Protein AF-A0A920RRN3-F1 (afdb_monomer)

Mean predicted aligned error: 6.62 Å

Foldseek 3Di:
DDDDDDVQRDPVQWDDDDDPDPDDQIAGNVGSHCPVCPPHDDDDDDDDDPDDDDDDDDDDPDPDPPPPDD

Structure (mmCIF, N/CA/C/O backbone):
data_AF-A0A920RRN3-F1
#
_entry.id   AF-A0A920RRN3-F1
#
loop_
_atom_site.group_PDB
_atom_site.id
_atom_site.type_symbol
_atom_site.label_atom_id
_atom_site.label_alt_id
_atom_site.label_comp_id
_atom_site.label_asym_id
_atom_site.label_entity_id
_atom_site.label_seq_id
_atom_site.pdbx_PDB_ins_code
_atom_site.Cartn_x
_atom_site.Cartn_y
_atom_site.Cartn_z
_atom_site.occupancy
_atom_site.B_iso_or_equiv
_atom_site.auth_seq_id
_atom_site.auth_comp_id
_atom_site.auth_asym_id
_atom_site.auth_atom_id
_atom_site.pdbx_PDB_model_num
ATOM 1 N N . MET A 1 1 ? 6.353 -21.80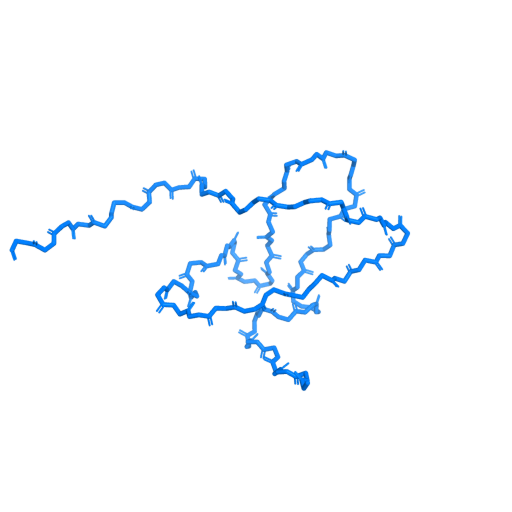7 1.839 1.00 46.97 1 MET A N 1
ATOM 2 C CA . MET A 1 1 ? 7.633 -21.057 1.846 1.00 46.97 1 MET A CA 1
ATOM 3 C C . MET A 1 1 ? 7.386 -19.566 1.611 1.00 46.97 1 MET A C 1
ATOM 5 O O . MET A 1 1 ? 6.798 -19.188 0.598 1.00 46.97 1 MET A O 1
ATOM 9 N N . ALA A 1 2 ? 7.801 -18.705 2.542 1.00 72.06 2 ALA A N 1
ATOM 10 C CA . ALA A 1 2 ? 7.641 -17.257 2.410 1.00 72.06 2 ALA A CA 1
ATOM 11 C C . ALA A 1 2 ? 8.773 -16.661 1.551 1.00 72.06 2 ALA A C 1
ATOM 13 O O . ALA A 1 2 ? 9.885 -16.456 2.015 1.00 72.06 2 ALA A O 1
ATOM 14 N N . GLY A 1 3 ? 8.495 -16.416 0.271 1.00 82.25 3 GLY A N 1
ATOM 15 C CA . GLY A 1 3 ? 9.346 -15.583 -0.600 1.00 82.25 3 GLY A CA 1
ATOM 16 C C . GLY A 1 3 ? 9.657 -14.187 -0.023 1.00 82.25 3 GLY A C 1
ATOM 17 O O . GLY A 1 3 ? 8.880 -13.649 0.770 1.00 82.25 3 GLY A O 1
ATOM 18 N N . LYS A 1 4 ? 10.800 -13.621 -0.428 1.00 91.00 4 LYS A N 1
ATOM 19 C CA . LYS A 1 4 ? 11.319 -12.329 0.050 1.00 91.00 4 LYS A CA 1
ATOM 20 C C . LYS A 1 4 ? 10.579 -11.151 -0.613 1.00 91.00 4 LYS A C 1
ATOM 22 O O . LYS A 1 4 ? 10.265 -11.251 -1.799 1.00 91.00 4 LYS A O 1
ATOM 27 N N . PRO A 1 5 ? 10.302 -10.047 0.110 1.00 92.88 5 PRO A N 1
ATOM 28 C CA . PRO A 1 5 ? 9.749 -8.838 -0.497 1.00 92.88 5 PRO A CA 1
ATOM 29 C C . PRO A 1 5 ? 10.670 -8.280 -1.586 1.00 92.88 5 PRO A C 1
ATOM 31 O O . PRO A 1 5 ? 11.893 -8.313 -1.446 1.00 92.88 5 PRO A O 1
ATOM 34 N N . ILE A 1 6 ? 10.079 -7.731 -2.646 1.00 92.06 6 ILE A N 1
ATOM 35 C CA . ILE A 1 6 ? 10.821 -6.981 -3.662 1.00 92.06 6 ILE A CA 1
ATOM 36 C C . ILE A 1 6 ? 11.244 -5.644 -3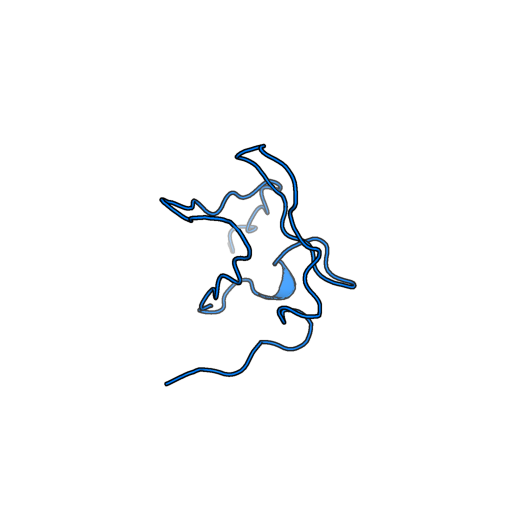.036 1.00 92.06 6 ILE A C 1
ATOM 38 O O . ILE A 1 6 ? 10.441 -4.996 -2.360 1.00 92.06 6 ILE A O 1
ATOM 42 N N . LYS A 1 7 ? 12.507 -5.242 -3.224 1.00 91.25 7 LYS A N 1
ATOM 43 C CA . LYS A 1 7 ? 13.053 -3.982 -2.688 1.00 91.25 7 LYS A CA 1
ATOM 44 C C . LYS A 1 7 ? 12.170 -2.800 -3.118 1.00 91.25 7 LYS A C 1
ATOM 46 O O . LYS A 1 7 ? 11.873 -2.681 -4.301 1.00 91.25 7 LYS A O 1
ATOM 51 N N . GLY A 1 8 ? 11.754 -1.959 -2.168 1.00 91.81 8 GLY A N 1
ATOM 52 C CA . GLY A 1 8 ? 10.857 -0.817 -2.413 1.00 91.81 8 GLY A CA 1
ATOM 53 C C . GLY A 1 8 ? 9.361 -1.159 -2.456 1.00 91.81 8 GLY A C 1
ATOM 54 O O . GLY A 1 8 ? 8.534 -0.257 -2.427 1.00 91.81 8 GLY A O 1
ATOM 55 N N . PHE A 1 9 ? 8.998 -2.446 -2.458 1.00 93.00 9 PHE A N 1
ATOM 56 C CA . PHE A 1 9 ? 7.610 -2.931 -2.464 1.00 93.00 9 PHE A CA 1
ATOM 57 C C . PHE A 1 9 ? 7.278 -3.738 -1.200 1.00 93.00 9 PHE A C 1
ATOM 59 O O . PHE A 1 9 ? 6.436 -4.641 -1.206 1.00 93.00 9 PHE A O 1
ATOM 66 N N . SER A 1 10 ? 7.974 -3.455 -0.096 1.00 93.62 10 SER A N 1
ATOM 67 C CA . SER A 1 10 ? 7.723 -4.106 1.188 1.00 93.62 10 SER A CA 1
ATOM 68 C C . SER A 1 10 ? 6.523 -3.487 1.917 1.00 93.62 10 SER A C 1
ATOM 70 O O . SER A 1 10 ? 6.057 -2.400 1.582 1.00 93.62 10 SER A O 1
ATOM 72 N N . ALA A 1 11 ? 6.032 -4.158 2.963 1.00 94.12 11 ALA A N 1
ATOM 73 C CA . ALA A 1 11 ? 4.951 -3.623 3.794 1.00 94.12 11 ALA A CA 1
ATOM 74 C C . ALA A 1 11 ? 5.344 -2.321 4.521 1.00 94.12 11 ALA A C 1
ATOM 76 O O . ALA A 1 11 ? 4.496 -1.458 4.703 1.00 94.12 11 ALA A O 1
ATOM 77 N N . SER A 1 12 ? 6.617 -2.156 4.903 1.00 94.50 12 SER A N 1
ATOM 78 C CA . SER A 1 12 ? 7.132 -0.924 5.529 1.00 94.50 12 SER A CA 1
ATOM 79 C C . SER A 1 12 ? 7.330 0.231 4.545 1.00 94.50 12 SER A C 1
ATOM 81 O O . SER A 1 12 ? 7.476 1.384 4.964 1.00 94.50 12 SER A O 1
ATOM 83 N N . ASP A 1 13 ? 7.352 -0.078 3.247 1.00 94.94 13 ASP A N 1
ATOM 84 C CA . ASP A 1 13 ? 7.395 0.916 2.178 1.00 94.94 13 ASP A CA 1
ATOM 85 C C . ASP A 1 13 ? 5.988 1.278 1.689 1.00 94.94 13 ASP A C 1
ATOM 87 O O . ASP A 1 13 ? 5.825 2.331 1.089 1.00 94.94 13 ASP A O 1
ATOM 91 N N . CYS A 1 14 ? 4.973 0.451 1.955 1.00 95.12 14 CYS A N 1
ATOM 92 C CA . CYS A 1 14 ? 3.592 0.678 1.532 1.00 95.12 14 CYS A CA 1
ATOM 93 C C . CYS A 1 14 ? 2.918 1.773 2.371 1.00 95.12 14 CYS A C 1
ATOM 95 O O . CYS A 1 14 ? 2.973 1.744 3.603 1.00 95.12 14 CYS A O 1
ATOM 97 N N . ALA A 1 15 ? 2.212 2.696 1.718 1.00 93.81 15 ALA A N 1
ATOM 98 C CA . ALA A 1 15 ? 1.299 3.603 2.404 1.00 93.81 15 ALA A CA 1
ATOM 99 C C . ALA A 1 15 ? 0.064 2.817 2.896 1.00 93.81 15 ALA A C 1
ATOM 101 O O . ALA A 1 15 ? -0.563 2.113 2.097 1.00 93.81 15 ALA A O 1
ATOM 102 N N . PRO A 1 16 ? -0.304 2.891 4.190 1.00 94.12 16 PRO A N 1
ATOM 103 C CA . PRO A 1 16 ? -1.488 2.206 4.698 1.00 94.12 16 PRO A CA 1
ATOM 104 C C . PRO A 1 16 ? -2.785 2.768 4.108 1.00 94.12 16 PRO A C 1
ATOM 106 O O . PRO A 1 16 ? -2.952 3.980 3.997 1.00 94.12 16 PRO A O 1
ATOM 109 N N . ILE A 1 17 ? -3.737 1.884 3.813 1.00 94.31 17 ILE A N 1
ATOM 110 C CA . ILE A 1 17 ? -5.110 2.250 3.448 1.00 94.31 17 ILE A CA 1
ATOM 111 C C . ILE A 1 17 ? -5.975 2.159 4.709 1.00 94.31 17 ILE A C 1
ATOM 113 O O . ILE A 1 17 ? -6.035 1.103 5.340 1.00 94.31 17 ILE A O 1
ATOM 117 N N . THR A 1 18 ? -6.630 3.259 5.091 1.00 94.94 18 THR A N 1
ATOM 118 C CA . THR A 1 18 ? -7.381 3.372 6.361 1.00 94.94 18 THR A CA 1
ATOM 119 C C . THR A 1 18 ? -8.801 3.926 6.200 1.00 94.94 18 THR A C 1
ATOM 121 O O . THR A 1 18 ? -9.380 4.423 7.160 1.00 94.94 18 THR A O 1
ATOM 124 N N . THR A 1 19 ? -9.349 3.872 4.990 1.00 93.81 19 THR A N 1
ATOM 125 C CA . THR A 1 19 ? -10.696 4.348 4.617 1.00 93.81 19 THR A 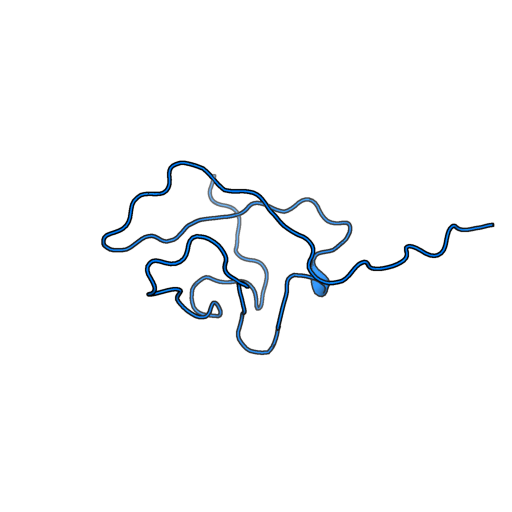CA 1
ATOM 126 C C . THR A 1 19 ? -11.624 3.160 4.339 1.00 93.81 19 THR A C 1
ATOM 128 O O . THR A 1 19 ? -11.174 2.030 4.166 1.00 93.81 19 THR A O 1
ATOM 131 N N . ASP A 1 20 ? -12.922 3.435 4.323 1.00 92.75 20 ASP A N 1
ATOM 132 C CA . ASP A 1 20 ? -14.047 2.558 4.000 1.00 92.75 20 ASP A CA 1
ATOM 133 C C . ASP A 1 20 ? -14.366 2.432 2.496 1.00 92.75 20 ASP A C 1
ATOM 135 O O . ASP A 1 20 ? -15.204 1.615 2.116 1.00 92.75 20 ASP A O 1
ATOM 139 N N . SER A 1 21 ? -13.704 3.195 1.620 1.00 93.62 21 SER A N 1
ATOM 140 C CA . SER A 1 21 ? -13.869 3.031 0.170 1.00 93.62 21 SER A CA 1
ATOM 141 C C . SER A 1 21 ? -13.441 1.626 -0.279 1.00 93.62 21 SER A C 1
ATOM 143 O O . SER A 1 21 ? -12.582 0.985 0.325 1.00 93.62 21 SER A O 1
ATOM 145 N N . VAL A 1 22 ? -14.013 1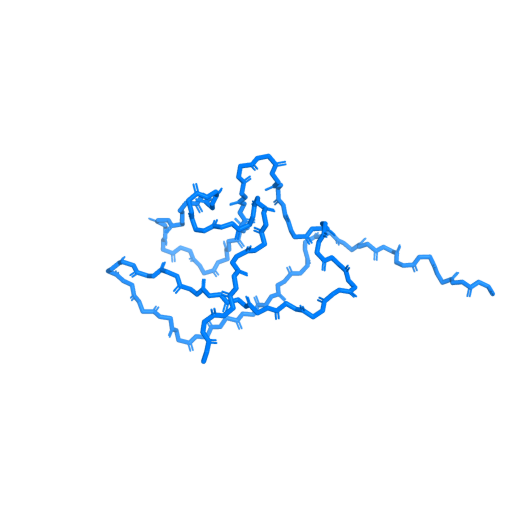.139 -1.379 1.00 91.88 22 VAL A N 1
ATOM 146 C CA . VAL A 1 22 ? -13.628 -0.141 -2.004 1.00 91.88 22 VAL A CA 1
ATOM 147 C C . VAL A 1 22 ? -12.560 0.021 -3.091 1.00 91.88 22 VAL A C 1
ATOM 149 O O . VAL A 1 22 ? -11.941 -0.956 -3.502 1.00 91.88 22 VAL A O 1
ATOM 152 N N . ARG A 1 23 ? -12.322 1.250 -3.569 1.00 92.31 23 ARG A N 1
ATOM 153 C CA . ARG A 1 23 ? -11.364 1.546 -4.646 1.00 92.31 23 ARG A CA 1
ATOM 154 C C . ARG A 1 23 ? -10.197 2.356 -4.109 1.00 92.31 23 ARG A C 1
ATOM 156 O O . ARG A 1 23 ? -10.375 3.512 -3.729 1.00 92.31 23 ARG A O 1
ATOM 163 N N . HIS A 1 24 ? -9.000 1.782 -4.200 1.00 91.06 24 HIS A N 1
ATOM 164 C CA . HIS A 1 24 ? -7.762 2.402 -3.728 1.00 91.06 24 HIS A CA 1
ATOM 165 C C . HIS A 1 24 ? -6.647 2.295 -4.752 1.00 91.06 24 HIS A C 1
ATOM 167 O O . HIS A 1 24 ? -6.556 1.314 -5.487 1.00 91.06 24 HIS A O 1
ATOM 173 N N . VAL A 1 25 ? -5.776 3.302 -4.765 1.00 89.62 25 VAL A N 1
ATOM 174 C CA . VAL A 1 25 ? -4.463 3.201 -5.405 1.00 89.62 25 VAL A CA 1
ATOM 175 C C . VAL A 1 25 ? -3.471 2.832 -4.317 1.00 89.62 25 VAL A C 1
ATOM 177 O O . VAL A 1 25 ? -3.315 3.577 -3.351 1.00 89.62 25 VAL A O 1
ATOM 180 N N . VAL A 1 26 ? -2.821 1.681 -4.464 1.00 90.69 26 VAL A N 1
ATOM 181 C CA . VAL A 1 26 ? -1.747 1.277 -3.557 1.00 90.69 26 VAL A CA 1
ATOM 182 C C . VAL A 1 26 ? -0.481 2.019 -3.963 1.00 90.69 26 VAL A C 1
ATOM 184 O O . VAL A 1 26 ? -0.093 1.987 -5.130 1.00 90.69 26 VAL A O 1
ATOM 187 N N . THR A 1 27 ? 0.148 2.689 -3.005 1.00 91.62 27 THR A N 1
ATOM 188 C CA . THR A 1 27 ? 1.386 3.437 -3.220 1.00 91.62 27 THR A CA 1
ATOM 189 C C . THR A 1 27 ? 2.461 2.962 -2.255 1.00 91.62 27 THR A C 1
ATOM 191 O O . THR A 1 27 ? 2.179 2.498 -1.147 1.00 91.62 27 THR A O 1
ATOM 194 N N . TRP A 1 28 ? 3.712 3.094 -2.680 1.00 92.75 28 TRP A N 1
ATOM 195 C CA . TRP A 1 28 ? 4.885 2.819 -1.866 1.00 92.75 28 TRP A CA 1
ATOM 196 C C . TRP A 1 28 ? 5.784 4.055 -1.818 1.00 92.75 28 TRP A C 1
ATOM 198 O O . TRP A 1 28 ? 5.689 4.963 -2.646 1.00 92.75 28 TRP A O 1
ATOM 208 N N . LYS A 1 29 ? 6.684 4.111 -0.839 1.00 90.25 29 LYS A N 1
ATOM 209 C CA . LYS A 1 29 ? 7.693 5.167 -0.736 1.00 90.25 29 LYS A CA 1
ATOM 210 C C . LYS A 1 29 ? 8.484 5.244 -2.042 1.00 90.25 29 LYS A C 1
ATOM 212 O O . LYS A 1 29 ? 9.135 4.284 -2.433 1.00 90.25 29 LYS A O 1
ATOM 217 N N . GLY A 1 30 ? 8.405 6.389 -2.716 1.00 80.31 30 GLY A N 1
ATOM 218 C CA . GLY A 1 30 ? 9.089 6.622 -3.992 1.00 80.31 30 GLY A CA 1
ATOM 219 C C . GLY A 1 30 ? 8.449 5.960 -5.220 1.00 80.31 30 GLY A C 1
ATOM 220 O O . GLY A 1 30 ? 8.927 6.193 -6.327 1.00 80.31 30 GLY A O 1
ATOM 221 N N . HIS A 1 31 ? 7.358 5.197 -5.070 1.00 78.88 31 HIS A N 1
ATOM 222 C CA . HIS A 1 31 ? 6.679 4.514 -6.176 1.00 78.88 31 HIS A CA 1
ATOM 223 C C . HIS A 1 31 ? 5.165 4.740 -6.111 1.00 78.88 31 HIS A C 1
ATOM 225 O O . HIS A 1 31 ? 4.487 4.322 -5.173 1.00 78.88 31 HIS A O 1
ATOM 231 N N . LYS A 1 32 ? 4.613 5.403 -7.131 1.00 79.75 32 LYS A N 1
ATOM 232 C CA . LYS A 1 32 ? 3.174 5.708 -7.192 1.00 79.75 32 LYS A CA 1
ATOM 233 C C . LYS A 1 32 ? 2.318 4.500 -7.591 1.00 79.75 32 LYS A C 1
ATOM 235 O O . LYS A 1 32 ? 1.105 4.551 -7.424 1.00 79.75 32 LYS A O 1
ATOM 240 N N . ASP A 1 33 ? 2.941 3.445 -8.111 1.00 80.38 33 ASP A N 1
ATOM 241 C CA . ASP A 1 33 ? 2.281 2.261 -8.655 1.00 80.38 33 ASP A CA 1
ATOM 242 C C . ASP A 1 33 ? 3.261 1.071 -8.776 1.00 80.38 33 ASP A C 1
ATOM 244 O O . ASP A 1 33 ? 4.408 1.120 -8.324 1.00 80.38 33 ASP A O 1
ATOM 248 N N . CYS A 1 34 ? 2.792 -0.016 -9.395 1.00 84.69 34 CYS A N 1
ATOM 249 C CA . CYS A 1 34 ? 3.560 -1.230 -9.671 1.00 84.69 34 CYS A CA 1
ATOM 250 C C . CYS A 1 34 ? 4.262 -1.233 -11.045 1.00 84.69 34 CYS A C 1
ATOM 252 O O . CYS A 1 34 ? 4.616 -2.311 -11.524 1.00 84.69 34 CYS A O 1
ATOM 254 N N . HIS A 1 35 ? 4.473 -0.086 -11.702 1.00 83.00 35 HIS A N 1
ATOM 255 C CA . HIS A 1 35 ? 5.041 -0.031 -13.058 1.00 83.00 35 HIS A CA 1
ATOM 256 C C . HIS A 1 35 ? 6.398 -0.751 -13.166 1.00 83.00 35 HIS A C 1
ATOM 258 O O . HIS A 1 35 ? 6.623 -1.526 -14.090 1.00 83.00 35 HIS A O 1
ATOM 264 N N . LEU A 1 36 ? 7.268 -0.613 -12.159 1.00 83.62 36 LEU A N 1
ATOM 265 C CA . LEU A 1 36 ? 8.583 -1.277 -12.123 1.00 83.62 36 LEU A CA 1
ATOM 266 C C . LEU A 1 36 ? 8.523 -2.813 -12.007 1.00 83.62 36 LEU A C 1
ATOM 268 O O . LEU A 1 36 ? 9.556 -3.481 -12.089 1.00 83.62 36 LEU A O 1
ATOM 272 N N . LEU A 1 37 ? 7.337 -3.377 -11.771 1.00 86.38 37 LEU A N 1
ATOM 273 C CA . LEU A 1 37 ? 7.109 -4.816 -11.638 1.00 86.38 37 LEU A CA 1
ATOM 274 C C . LEU A 1 37 ? 6.480 -5.439 -12.893 1.00 86.38 37 LEU A C 1
ATOM 276 O O . LEU A 1 37 ? 6.229 -6.645 -12.900 1.00 86.38 37 LEU A O 1
ATOM 280 N N . GLN A 1 38 ? 6.221 -4.649 -13.941 1.00 84.31 38 GLN A N 1
ATOM 281 C CA . GLN A 1 38 ? 5.629 -5.139 -15.186 1.00 84.31 38 GLN A CA 1
ATOM 282 C C . GLN A 1 38 ? 6.462 -6.267 -15.818 1.00 84.31 38 GLN A C 1
ATOM 284 O O . GLN A 1 38 ? 7.690 -6.296 -15.724 1.00 84.31 38 GLN A O 1
ATOM 289 N N . GLY A 1 39 ? 5.770 -7.222 -16.447 1.00 83.38 39 GLY A N 1
ATOM 290 C CA . GLY A 1 39 ? 6.395 -8.359 -17.133 1.00 83.38 39 GLY A CA 1
ATOM 291 C C . GLY A 1 39 ? 7.016 -9.414 -16.212 1.00 83.38 39 GLY A C 1
ATOM 292 O O . GLY A 1 39 ? 7.710 -10.306 -16.693 1.00 83.38 39 GLY A O 1
ATOM 293 N N . ARG A 1 40 ? 6.794 -9.339 -14.892 1.00 84.75 40 ARG A N 1
ATOM 294 C CA . ARG A 1 40 ? 7.335 -10.296 -13.916 1.00 84.75 40 ARG A CA 1
ATOM 295 C C . ARG A 1 40 ? 6.202 -10.995 -13.166 1.00 84.75 40 ARG A C 1
ATOM 297 O O . ARG A 1 40 ? 5.286 -10.317 -12.703 1.00 84.75 40 ARG A O 1
ATOM 304 N N . PRO A 1 41 ? 6.262 -12.323 -12.968 1.00 86.44 41 PRO A N 1
ATOM 305 C CA . PRO A 1 41 ? 5.369 -12.995 -12.035 1.00 86.44 41 PRO A CA 1
ATOM 306 C C . PRO A 1 41 ? 5.550 -12.418 -10.628 1.00 86.44 41 PRO A C 1
ATOM 308 O O . PRO A 1 41 ? 6.650 -12.435 -10.072 1.00 86.44 41 PRO A O 1
ATOM 311 N N . ILE A 1 42 ? 4.467 -11.908 -10.045 1.00 88.06 42 ILE A N 1
ATOM 312 C CA . ILE A 1 42 ? 4.462 -11.351 -8.692 1.00 88.06 42 ILE A CA 1
ATOM 313 C C . ILE A 1 42 ? 3.547 -12.156 -7.779 1.00 88.06 42 ILE A C 1
ATOM 315 O O . ILE A 1 42 ? 2.570 -12.763 -8.210 1.00 88.06 42 ILE A O 1
ATOM 319 N N . ARG A 1 43 ? 3.846 -12.117 -6.480 1.00 90.69 43 ARG A N 1
ATOM 320 C CA . ARG A 1 43 ? 2.967 -12.644 -5.439 1.00 90.69 43 ARG A CA 1
ATOM 321 C C . ARG A 1 43 ? 2.627 -11.532 -4.463 1.00 90.69 43 ARG A C 1
ATOM 323 O O . ARG A 1 43 ? 3.519 -10.983 -3.819 1.00 90.69 43 ARG A O 1
ATOM 330 N N . LEU A 1 44 ? 1.340 -11.235 -4.331 1.00 91.69 44 LEU A N 1
ATOM 331 C CA . LEU A 1 44 ? 0.842 -10.249 -3.378 1.00 91.69 44 LEU A CA 1
ATOM 332 C C . LEU A 1 44 ? 0.729 -10.863 -1.979 1.00 91.69 44 LEU A C 1
ATOM 334 O O . LEU A 1 44 ? 0.338 -12.020 -1.819 1.00 91.69 44 LEU A O 1
ATOM 338 N N . ARG A 1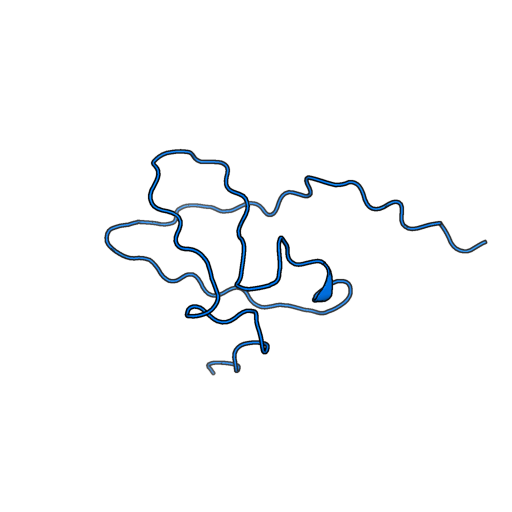 45 ? 1.072 -10.079 -0.955 1.00 93.38 45 ARG A N 1
ATOM 339 C CA . ARG A 1 45 ? 0.851 -10.426 0.452 1.00 93.38 45 ARG A CA 1
ATOM 340 C C . ARG A 1 45 ? 0.098 -9.292 1.132 1.00 93.38 45 ARG A C 1
ATOM 342 O O . ARG A 1 45 ? 0.632 -8.195 1.264 1.00 93.38 45 ARG A O 1
ATOM 349 N N . PHE A 1 46 ? -1.116 -9.577 1.589 1.00 93.88 46 PHE A N 1
ATOM 350 C CA . PHE A 1 46 ? -1.945 -8.620 2.313 1.00 93.88 46 PHE A CA 1
ATOM 351 C C . PHE A 1 46 ? -1.562 -8.587 3.796 1.00 93.88 46 PHE A C 1
ATOM 353 O O . PHE A 1 46 ? -1.432 -9.628 4.438 1.00 93.88 46 PHE A O 1
ATOM 360 N N . HIS A 1 47 ? -1.395 -7.383 4.338 1.00 95.12 47 HIS A N 1
ATOM 361 C CA . HIS A 1 47 ? -1.172 -7.136 5.760 1.00 95.12 47 HIS A CA 1
ATOM 362 C C . HIS A 1 47 ? -2.392 -6.385 6.300 1.00 95.12 47 HIS A C 1
ATOM 364 O O . HIS A 1 47 ? -2.583 -5.214 5.987 1.00 95.12 47 HIS A O 1
ATOM 370 N N . LEU A 1 48 ? -3.241 -7.068 7.070 1.00 95.56 48 LEU A N 1
ATOM 371 C CA . LEU A 1 48 ? -4.527 -6.533 7.523 1.00 95.56 48 LEU A CA 1
ATOM 372 C C . LEU A 1 48 ? -4.510 -6.314 9.037 1.00 95.56 48 LEU A C 1
ATOM 374 O O . LEU A 1 48 ? -4.078 -7.182 9.793 1.00 95.56 48 LEU A O 1
ATOM 378 N N . LYS A 1 49 ? -5.017 -5.164 9.487 1.00 95.81 49 LYS A N 1
ATOM 379 C CA . LYS A 1 49 ? -5.211 -4.848 10.907 1.00 95.81 49 LYS A CA 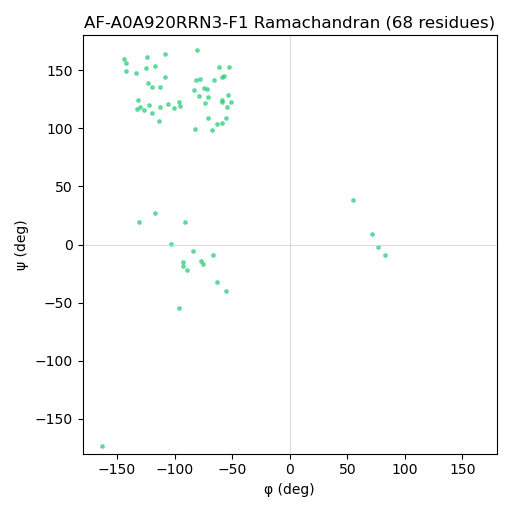1
ATOM 380 C C . LYS A 1 49 ? -6.631 -4.338 11.101 1.00 95.81 49 LYS A C 1
ATOM 382 O O . LYS A 1 49 ? -6.973 -3.298 10.552 1.00 95.81 49 LYS A O 1
ATOM 387 N N . ARG A 1 50 ? -7.432 -5.045 11.908 1.00 95.75 50 ARG A N 1
ATOM 388 C CA . ARG A 1 50 ? -8.864 -4.739 12.126 1.00 95.75 50 ARG A CA 1
ATOM 389 C C . ARG A 1 50 ? -9.660 -4.669 10.811 1.00 95.75 50 ARG A C 1
ATOM 391 O O . ARG A 1 50 ? -10.528 -3.823 10.654 1.00 95.75 50 ARG A O 1
ATOM 398 N N . ALA A 1 51 ? -9.334 -5.550 9.868 1.00 94.56 51 ALA A N 1
ATOM 399 C CA . ALA A 1 51 ? -9.957 -5.612 8.551 1.00 94.56 51 ALA A CA 1
ATOM 400 C C . ALA A 1 51 ? -10.113 -7.069 8.102 1.00 94.56 51 ALA A C 1
ATOM 402 O O . ALA A 1 51 ? -9.371 -7.946 8.553 1.00 94.56 51 ALA A O 1
ATOM 403 N N . LYS A 1 52 ? -11.064 -7.311 7.199 1.00 94.00 52 LYS A N 1
ATOM 404 C CA . LYS A 1 52 ? -11.261 -8.590 6.509 1.00 94.00 52 LYS A CA 1
ATOM 405 C C . LYS A 1 52 ? -11.189 -8.343 5.005 1.00 94.00 52 LYS A C 1
ATOM 407 O O . LYS A 1 52 ? -11.720 -7.345 4.531 1.00 94.00 52 LYS A O 1
ATOM 412 N N . LEU A 1 53 ? -10.540 -9.246 4.276 1.00 94.25 53 LEU A N 1
ATOM 413 C CA . LEU A 1 53 ? -10.490 -9.229 2.816 1.00 94.25 53 LEU A CA 1
ATOM 414 C C . LEU A 1 53 ? -11.397 -10.339 2.291 1.00 94.25 53 LEU A C 1
ATOM 416 O O . LEU A 1 53 ? -11.188 -11.499 2.631 1.00 94.25 53 LEU A O 1
ATOM 420 N N . TYR A 1 54 ? -12.400 -9.973 1.496 1.00 94.69 54 TYR A N 1
ATOM 421 C CA . TYR A 1 54 ? -13.309 -10.932 0.865 1.00 94.69 54 TYR A CA 1
ATOM 422 C C . TYR A 1 54 ? -12.859 -11.262 -0.560 1.00 94.69 54 TYR A C 1
ATOM 424 O O . TYR A 1 54 ? -12.606 -12.416 -0.886 1.00 94.69 54 TYR A O 1
ATOM 432 N N . ALA A 1 55 ? -12.687 -10.227 -1.380 1.00 94.44 55 ALA A N 1
ATOM 433 C CA . ALA A 1 55 ? -12.204 -10.320 -2.748 1.00 94.44 55 ALA A CA 1
ATOM 434 C C . ALA A 1 55 ? -11.330 -9.102 -3.068 1.00 94.44 55 ALA A C 1
ATOM 436 O O . ALA A 1 55 ? -11.421 -8.068 -2.401 1.00 94.44 55 ALA A O 1
ATOM 437 N N . PHE A 1 56 ? -10.485 -9.227 -4.086 1.00 93.75 56 PHE A N 1
ATOM 438 C CA . PHE A 1 56 ? -9.739 -8.111 -4.653 1.00 93.75 56 PHE A CA 1
ATOM 439 C C . PHE A 1 56 ? -9.662 -8.270 -6.168 1.00 93.75 56 PHE A C 1
ATOM 441 O O . PHE A 1 56 ? -9.606 -9.388 -6.676 1.00 93.75 56 PHE A O 1
ATOM 448 N N . GLU A 1 57 ? -9.615 -7.144 -6.866 1.00 92.75 57 GLU A N 1
ATOM 449 C CA . GLU A 1 57 ? -9.430 -7.089 -8.309 1.00 92.75 57 GLU A CA 1
ATOM 450 C C . GLU A 1 57 ? -8.340 -6.053 -8.622 1.00 92.75 57 GLU A C 1
ATOM 452 O O . GLU A 1 57 ? -8.434 -4.907 -8.166 1.00 92.75 57 GLU A O 1
ATOM 457 N N . PRO A 1 58 ? -7.271 -6.428 -9.345 1.00 88.31 58 PRO A N 1
ATOM 458 C CA . PRO A 1 58 ? -6.286 -5.465 -9.808 1.00 88.31 58 PRO A CA 1
ATOM 459 C C . PRO A 1 58 ? -6.867 -4.635 -10.960 1.00 88.31 58 PRO A C 1
ATOM 461 O O . PRO A 1 58 ? -7.241 -5.172 -11.996 1.00 88.31 58 PRO A O 1
ATOM 464 N N . GLY A 1 59 ? -6.905 -3.312 -10.792 1.00 83.75 59 GLY A N 1
ATOM 465 C CA . GLY A 1 59 ? -7.323 -2.373 -11.833 1.00 83.75 59 GLY A CA 1
ATOM 466 C C . GLY A 1 59 ? -6.149 -1.573 -12.396 1.00 83.75 59 GLY A C 1
ATOM 467 O O . GLY A 1 59 ? -5.245 -1.175 -11.659 1.00 83.75 59 GLY A O 1
ATOM 468 N N . ILE A 1 60 ? -6.190 -1.282 -13.695 1.00 78.56 60 ILE A N 1
ATOM 469 C CA . ILE A 1 60 ? -5.228 -0.407 -14.373 1.00 78.56 60 ILE A CA 1
ATOM 470 C C . ILE A 1 60 ? -5.881 0.970 -14.548 1.00 78.56 60 ILE A C 1
ATOM 472 O O . ILE A 1 60 ? -6.901 1.092 -15.217 1.00 78.56 60 ILE A O 1
ATOM 476 N N . ARG A 1 61 ? -5.313 2.018 -13.933 1.00 72.56 61 ARG A N 1
ATOM 477 C CA . ARG A 1 61 ? -5.814 3.404 -14.075 1.00 72.56 61 ARG A CA 1
ATOM 478 C C . ARG A 1 61 ? -5.202 4.169 -15.246 1.00 72.56 61 ARG A C 1
ATOM 480 O O . ARG A 1 61 ? -5.800 5.129 -15.712 1.00 72.56 61 ARG A O 1
ATOM 487 N N . HIS A 1 62 ? -4.031 3.742 -15.709 1.00 65.38 62 HIS A N 1
ATOM 488 C CA . HIS A 1 62 ? -3.363 4.308 -16.874 1.00 65.38 62 HIS A CA 1
ATOM 489 C C . HIS A 1 62 ? -3.201 3.206 -17.908 1.00 65.38 62 HIS A C 1
ATOM 491 O O . HIS A 1 62 ? -2.468 2.246 -17.672 1.00 65.38 62 HIS A O 1
ATOM 497 N N . SER A 1 63 ? -3.901 3.333 -19.035 1.00 56.34 63 SER A N 1
ATOM 498 C CA . SER A 1 63 ? -3.717 2.426 -20.161 1.00 56.34 63 SER A CA 1
ATOM 499 C C . SER A 1 63 ? -2.324 2.674 -20.733 1.00 56.34 63 SER A C 1
ATOM 501 O O . SER A 1 63 ? -2.102 3.647 -21.450 1.00 56.34 63 SER A O 1
ATOM 503 N N . HIS A 1 64 ? -1.359 1.834 -20.363 1.00 53.22 64 HIS A N 1
ATOM 504 C CA . HIS A 1 64 ? -0.098 1.786 -21.083 1.00 53.22 64 HIS A CA 1
ATOM 505 C C . HIS A 1 64 ? -0.398 1.147 -22.435 1.00 53.22 64 HIS A C 1
ATOM 507 O O . HIS A 1 64 ? -0.687 -0.047 -22.502 1.00 53.22 64 HIS A O 1
ATOM 513 N N . TYR A 1 65 ? -0.361 1.949 -23.500 1.00 53.44 65 TYR A N 1
ATOM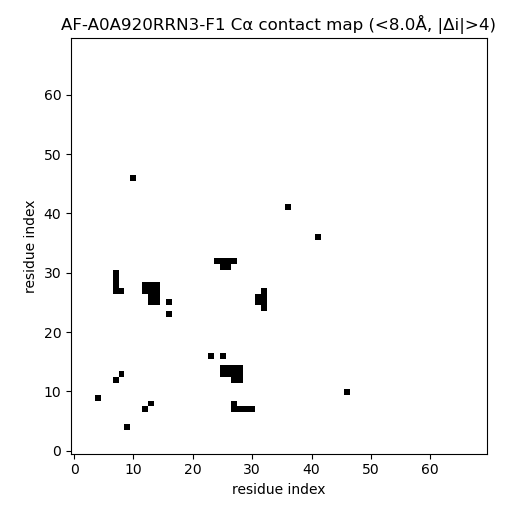 514 C CA . TYR A 1 65 ? -0.239 1.412 -24.848 1.00 53.44 65 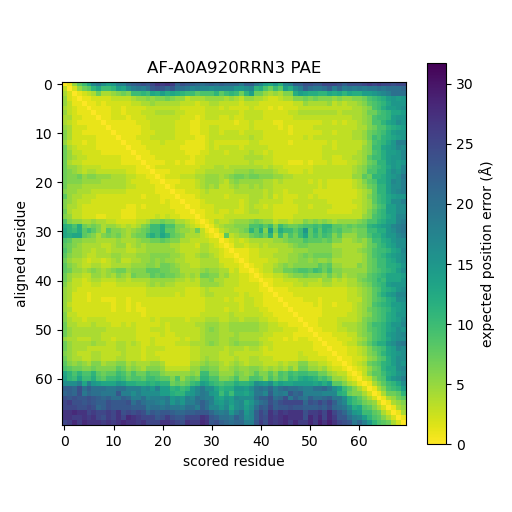TYR A CA 1
ATOM 515 C C . TYR A 1 65 ? 1.060 0.607 -24.876 1.00 53.44 65 TYR A C 1
ATOM 517 O O . TYR A 1 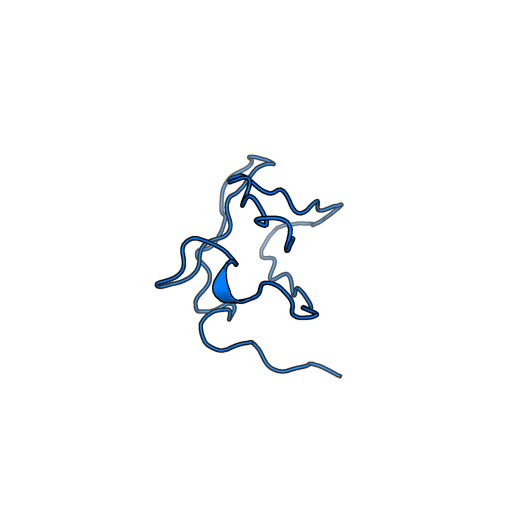65 ? 2.154 1.169 -24.867 1.00 53.44 65 TYR A O 1
ATOM 525 N N . LEU A 1 66 ? 0.940 -0.720 -24.857 1.00 60.91 66 LEU A N 1
ATOM 526 C CA . LEU A 1 66 ? 1.976 -1.560 -25.427 1.00 60.91 66 LEU A CA 1
ATOM 527 C C . LEU A 1 66 ? 1.978 -1.184 -26.904 1.00 60.91 66 LEU A C 1
ATOM 529 O O . LEU A 1 66 ? 1.038 -1.516 -27.621 1.00 60.91 66 LEU A O 1
ATOM 533 N N . GLN A 1 67 ? 2.966 -0.396 -27.322 1.00 53.09 67 GLN A N 1
ATOM 534 C CA . GLN A 1 67 ? 3.236 -0.200 -28.735 1.00 53.09 67 GLN A CA 1
ATOM 535 C C . GLN A 1 67 ? 3.441 -1.607 -29.298 1.00 53.09 67 GLN A C 1
ATOM 537 O O . GLN A 1 67 ? 4.376 -2.303 -28.898 1.00 53.09 67 GLN A O 1
ATOM 542 N N . SER A 1 68 ? 2.476 -2.072 -30.093 1.00 43.00 68 SER A N 1
ATOM 543 C CA . SER A 1 68 ? 2.583 -3.325 -30.826 1.00 43.00 68 SER A CA 1
ATOM 544 C C . SER A 1 68 ? 3.912 -3.281 -31.565 1.00 43.00 68 SER A C 1
ATOM 546 O O . SER A 1 68 ? 4.168 -2.320 -32.290 1.00 43.00 68 SER A O 1
ATOM 548 N N . TYR A 1 69 ? 4.778 -4.259 -31.313 1.00 53.19 69 TYR A N 1
ATOM 549 C CA . TYR A 1 69 ? 5.911 -4.479 -32.200 1.00 53.19 69 TYR A CA 1
ATOM 550 C C . TYR A 1 69 ? 5.335 -4.751 -33.596 1.00 53.19 69 TYR A C 1
ATOM 552 O O . TYR A 1 69 ? 4.463 -5.616 -33.714 1.00 53.19 69 TYR A O 1
ATOM 560 N N . ASP A 1 70 ? 5.766 -3.959 -34.584 1.00 49.75 70 ASP A N 1
ATOM 561 C CA . ASP A 1 70 ? 5.685 -4.319 -36.008 1.00 49.75 70 ASP A CA 1
ATOM 562 C C . ASP A 1 70 ? 6.406 -5.654 -36.260 1.00 49.75 70 ASP A C 1
ATOM 564 O O . ASP A 1 70 ? 7.453 -5.893 -35.603 1.00 49.75 70 ASP A O 1
#

Sequence (70 aa):
MAGKPIKGFSASDCAPITTDSVRHVVTWKGHKDCHLLQGRPIRLRFHLKRAKLYAFEPGIRHSHYLQSYD

Secondary structure (DSSP, 8-state):
--PPPPTT-STTTBPPP-SS-S-----BTTBSSSGGGTTS--------SS----------SS--------

Solvent-accessible surface area (backbone atoms only — not comparable to full-atom values): 5351 Å² total; per-residue (Å²): 134,88,78,80,71,55,89,64,66,34,79,91,31,40,61,85,86,87,71,89,71,93,78,78,83,67,36,30,65,98,31,84,54,67,72,95,51,65,98,53,97,78,84,89,79,90,85,76,77,100,66,83,85,89,79,85,78,95,78,80,91,68,86,73,77,74,76,74,80,129

Radius of gyration: 14.21 Å; Cα contacts (8 Å, |Δi|>4): 28; chains: 1; bounding box: 27×28×48 Å

pLDDT: mean 84.56, std 13.97, range [43.0, 95.81]